Protein AF-A0A2X3M4X6-F1 (afdb_monomer)

Organism: Escherichia coli (NCBI:txid562)

Mean predicted aligned error: 7.8 Å

Nearest PDB structures (foldseek):
  5fyw-assembly1_U  TM=5.795E-01  e=5.853E+00  Saccharomyces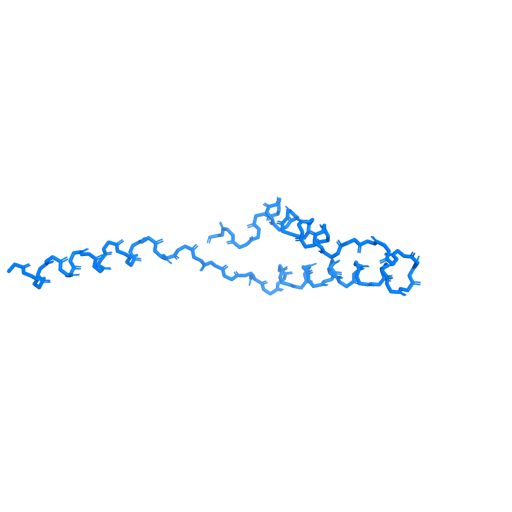 cerevisiae

pLDDT: mean 87.16, std 11.09, range [48.78, 97.19]

Secondary structure (DSSP, 8-state):
-HHHHHHHHHHHHHHHTT---PPPHHHHHHHHHHHHHHHHHHHTSS-TT--HHHHHHHHHHHHHHTTTT--

InterPro domains:
  IPR019114 Chaperone lipoprotein, PulS/OutS-like [NF037975] (1-68)
  IPR038432 PulS/OutS-like superfamily [G3DSA:1.20.58.1630] (23-71)

Radius of gyration: 19.79 Å; Cα contacts (8 Å, |Δi|>4): 28; chains: 1; bounding box: 45×31×46 Å

Structure (mmCIF, N/CA/C/O backbone):
data_AF-A0A2X3M4X6-F1
#
_entry.id   AF-A0A2X3M4X6-F1
#
loop_
_atom_site.group_PDB
_atom_site.id
_atom_site.type_symbol
_atom_site.label_atom_id
_atom_site.label_alt_id
_atom_site.label_comp_id
_atom_site.label_asym_id
_atom_site.label_entity_id
_atom_site.label_seq_id
_atom_site.pdbx_PDB_ins_code
_atom_site.Cartn_x
_atom_site.Cartn_y
_atom_site.Cartn_z
_atom_site.occupancy
_atom_site.B_iso_or_equiv
_atom_site.auth_seq_id
_atom_site.auth_comp_id
_atom_site.auth_asym_id
_atom_site.auth_atom_id
_atom_site.pdbx_PDB_model_num
ATOM 1 N N . MET A 1 1 ? -38.838 -18.198 27.999 1.00 58.34 1 MET A N 1
ATOM 2 C CA . MET A 1 1 ? -37.366 -18.398 27.976 1.00 58.34 1 MET A CA 1
ATOM 3 C C . MET A 1 1 ? -36.751 -18.199 26.586 1.00 58.34 1 MET A C 1
ATOM 5 O O . MET A 1 1 ? -35.805 -17.433 26.485 1.00 58.34 1 MET A O 1
ATOM 9 N N . LYS A 1 2 ? -37.296 -18.791 25.507 1.00 66.12 2 LYS A N 1
ATOM 10 C CA . LYS A 1 2 ? -36.778 -18.636 24.124 1.00 66.12 2 LYS A CA 1
ATOM 11 C C . LYS A 1 2 ? -36.609 -17.182 23.643 1.00 66.12 2 LYS A C 1
ATOM 13 O O . LYS A 1 2 ? -35.611 -16.869 23.008 1.00 66.12 2 LYS A O 1
ATOM 18 N N . THR A 1 3 ? -37.557 -16.299 23.952 1.00 70.62 3 THR A N 1
ATOM 19 C CA . THR A 1 3 ? -37.520 -14.877 23.566 1.00 70.62 3 THR A CA 1
ATOM 20 C C . THR A 1 3 ? -36.436 -14.096 24.301 1.00 70.62 3 THR A C 1
ATOM 22 O O . THR A 1 3 ? -35.677 -13.389 23.657 1.00 70.62 3 THR A O 1
ATOM 25 N N . PHE A 1 4 ? -36.294 -14.295 25.614 1.00 77.94 4 PHE A N 1
ATOM 26 C CA . PHE A 1 4 ? -35.265 -13.635 26.429 1.00 77.94 4 PHE A CA 1
ATOM 27 C C . PHE A 1 4 ? -33.844 -14.001 25.985 1.00 77.94 4 PHE A C 1
ATOM 29 O O . PHE A 1 4 ? -32.996 -13.128 25.835 1.00 77.94 4 PHE A O 1
ATOM 36 N N . PHE A 1 5 ? -33.611 -15.286 25.697 1.00 81.19 5 PHE A N 1
ATOM 37 C CA . PHE A 1 5 ? -32.334 -15.758 25.161 1.00 81.19 5 PHE A CA 1
ATOM 38 C C . PHE A 1 5 ? -32.004 -15.098 23.815 1.00 81.19 5 PHE A C 1
ATOM 40 O O . PHE A 1 5 ? -30.873 -14.678 23.591 1.00 81.19 5 PHE A O 1
ATOM 47 N N . ARG A 1 6 ? -33.005 -14.936 22.940 1.00 80.12 6 ARG A N 1
ATOM 48 C CA . ARG A 1 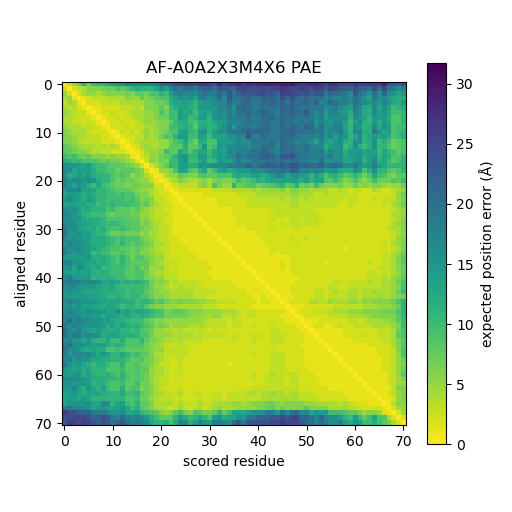6 ? -32.832 -14.267 21.644 1.00 80.12 6 ARG A CA 1
ATOM 49 C C . ARG A 1 6 ? -32.470 -12.793 21.804 1.00 80.12 6 ARG A C 1
ATOM 51 O O . ARG A 1 6 ? -31.602 -12.318 21.084 1.00 80.12 6 ARG A O 1
ATOM 58 N N . THR A 1 7 ? -33.103 -12.087 22.739 1.00 84.56 7 THR A N 1
ATOM 59 C CA . THR A 1 7 ? -32.829 -10.664 22.982 1.00 84.56 7 THR A CA 1
ATOM 60 C C . THR A 1 7 ? -31.423 -10.446 23.541 1.00 84.56 7 THR A C 1
ATOM 62 O O . THR A 1 7 ? -30.714 -9.562 23.072 1.00 84.56 7 THR A O 1
ATOM 65 N N . VAL A 1 8 ? -30.986 -11.290 24.483 1.00 86.88 8 VAL A N 1
ATOM 66 C CA . VAL A 1 8 ? -29.623 -11.236 25.040 1.00 86.88 8 VAL A CA 1
ATOM 67 C C . VAL A 1 8 ? -28.576 -11.575 23.974 1.00 86.88 8 VAL A C 1
ATOM 69 O O . VAL A 1 8 ? -27.573 -10.877 23.858 1.00 86.88 8 VAL A O 1
ATOM 72 N N . LEU A 1 9 ? -28.833 -12.591 23.143 1.00 85.94 9 LEU A N 1
ATOM 73 C CA . LEU A 1 9 ? -27.941 -12.974 22.047 1.00 85.94 9 LEU A CA 1
ATOM 74 C C . LEU A 1 9 ? -27.783 -11.845 21.015 1.00 85.94 9 LEU A C 1
ATOM 76 O O . LEU A 1 9 ? -26.664 -11.511 20.641 1.00 85.94 9 LEU A O 1
ATOM 80 N N . PHE A 1 10 ? -28.886 -11.220 20.592 1.00 84.38 10 PHE A N 1
ATOM 81 C CA . PHE A 1 10 ? -28.844 -10.093 19.653 1.00 84.38 10 P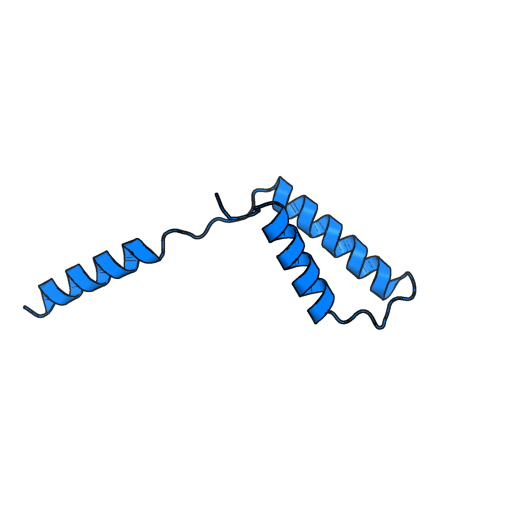HE A CA 1
ATOM 82 C C . PHE A 1 10 ? -28.148 -8.860 20.239 1.00 84.38 10 PHE A C 1
ATOM 84 O O . PHE A 1 10 ? -27.380 -8.210 19.532 1.00 84.38 10 PHE A O 1
ATOM 91 N N . GLY A 1 11 ? -28.373 -8.560 21.523 1.00 84.75 11 GLY A N 1
ATOM 92 C CA . GLY A 1 11 ? -27.679 -7.472 22.215 1.00 84.75 11 GLY A CA 1
ATOM 93 C C . GLY A 1 11 ? -26.166 -7.697 22.283 1.00 84.75 11 GLY A C 1
ATOM 94 O O . GLY A 1 11 ? -25.394 -6.787 21.996 1.00 84.75 11 GLY A O 1
ATOM 95 N N . SER A 1 12 ? -25.740 -8.931 22.576 1.00 81.12 12 SER A N 1
ATOM 96 C CA . SER A 1 12 ? -24.321 -9.299 22.588 1.00 81.12 12 SER A CA 1
ATOM 97 C C . SER A 1 12 ? -23.679 -9.229 21.203 1.00 81.12 12 SER A C 1
ATOM 99 O O . SER A 1 12 ? -22.522 -8.839 21.107 1.00 81.12 12 SER A O 1
ATOM 101 N N . LEU A 1 13 ? -24.393 -9.600 20.136 1.00 81.88 13 LEU A N 1
ATOM 102 C CA . LEU A 1 13 ? -23.872 -9.512 18.767 1.00 81.88 13 LEU A CA 1
ATOM 103 C C . LEU A 1 13 ? -23.698 -8.056 18.316 1.00 81.88 13 LEU A C 1
ATOM 105 O O . LEU A 1 13 ? -22.642 -7.702 17.799 1.00 81.88 13 LEU A O 1
ATOM 109 N N . MET A 1 14 ? -24.691 -7.199 18.571 1.00 78.62 14 MET A N 1
ATOM 110 C CA . MET A 1 14 ? -24.617 -5.771 18.234 1.00 78.62 14 MET A CA 1
ATOM 111 C C . MET A 1 14 ? -23.452 -5.057 18.934 1.00 78.62 14 MET A C 1
ATOM 113 O O . MET A 1 14 ? -22.827 -4.188 18.332 1.00 78.62 14 MET A O 1
ATOM 117 N N . ALA A 1 15 ? -23.113 -5.451 20.166 1.00 76.31 15 ALA A N 1
ATOM 118 C CA . ALA A 1 15 ? -21.992 -4.871 20.906 1.00 76.31 15 ALA A CA 1
ATOM 119 C C . ALA A 1 15 ? -20.611 -5.173 20.286 1.00 76.31 15 ALA A C 1
ATOM 121 O O . ALA A 1 15 ? -19.671 -4.414 20.498 1.00 76.31 15 ALA A O 1
ATOM 122 N N . VA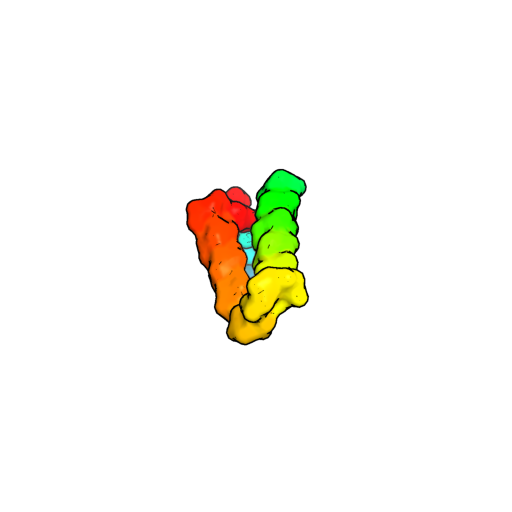L A 1 16 ? -20.472 -6.260 19.517 1.00 73.75 16 VAL A N 1
ATOM 123 C CA . VAL A 1 16 ? -19.188 -6.679 18.921 1.00 73.75 16 VAL A CA 1
ATOM 124 C C . VAL A 1 16 ? -19.008 -6.126 17.500 1.00 73.75 16 VAL A C 1
ATOM 126 O O . VAL A 1 16 ? -17.882 -5.959 17.038 1.00 73.75 16 VAL A O 1
ATOM 129 N N . CYS A 1 17 ? -20.098 -5.796 16.802 1.00 71.75 17 CYS A N 1
ATOM 130 C CA . CYS A 1 17 ? -20.065 -5.364 15.399 1.00 71.75 17 CYS A CA 1
ATOM 131 C C . CYS A 1 17 ? -19.809 -3.859 15.180 1.00 71.75 17 CYS A C 1
ATOM 133 O O . CYS A 1 17 ? -19.746 -3.432 14.032 1.00 71.75 17 CYS A O 1
ATOM 135 N N . ALA A 1 18 ? -19.676 -3.051 16.236 1.00 62.94 18 ALA A N 1
ATOM 136 C CA . ALA A 1 18 ? -19.677 -1.586 16.129 1.00 62.94 18 ALA A CA 1
ATOM 137 C C . ALA A 1 18 ? -18.366 -0.951 15.616 1.00 62.94 18 ALA A C 1
ATOM 139 O O . ALA A 1 18 ? -18.351 0.235 15.310 1.00 62.94 18 ALA A O 1
ATOM 140 N N . ASN A 1 19 ? -17.273 -1.709 15.503 1.00 66.56 19 ASN A N 1
ATOM 141 C CA . ASN A 1 19 ? -15.938 -1.146 15.264 1.00 66.56 19 ASN A CA 1
ATOM 142 C C . ASN A 1 19 ? -15.513 -1.237 13.791 1.00 66.56 19 ASN A C 1
ATOM 144 O O . ASN A 1 19 ? -14.496 -1.853 13.473 1.00 66.56 19 ASN A O 1
ATOM 148 N N . SER A 1 20 ? -16.304 -0.672 12.879 1.00 69.69 20 SER A N 1
ATOM 149 C CA . SER A 1 20 ? -15.887 -0.503 11.484 1.00 69.69 20 SER A CA 1
ATOM 150 C C . SER A 1 20 ? -16.026 0.956 11.091 1.00 69.69 20 SER A C 1
ATOM 152 O O . SER A 1 20 ? -17.131 1.495 11.066 1.00 69.69 20 SER A O 1
ATOM 154 N N . TYR A 1 21 ? -14.892 1.567 10.770 1.00 77.31 21 TYR A N 1
ATOM 155 C CA . TYR A 1 21 ? -14.816 2.953 10.346 1.00 77.31 21 TYR A CA 1
ATOM 156 C C . TYR A 1 21 ? -14.379 3.012 8.892 1.00 77.31 21 TYR A C 1
ATOM 158 O O . TYR A 1 21 ? -13.520 2.248 8.442 1.00 77.31 21 TYR A O 1
ATOM 166 N N . ALA A 1 22 ? -15.032 3.890 8.140 1.00 84.69 22 ALA A N 1
ATOM 167 C CA . ALA A 1 22 ? -14.596 4.222 6.799 1.00 84.69 22 ALA A CA 1
ATOM 168 C C . ALA A 1 22 ? -13.362 5.127 6.881 1.00 84.69 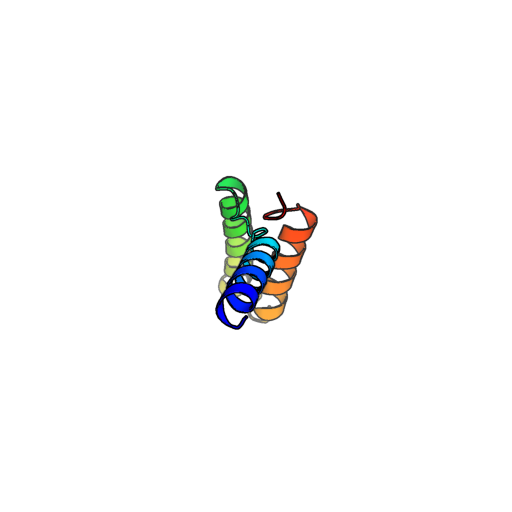22 ALA A C 1
ATOM 170 O O . ALA A 1 22 ? -13.175 5.845 7.863 1.00 84.69 22 ALA A O 1
ATOM 171 N N . LEU A 1 23 ? -12.549 5.093 5.828 1.00 87.38 23 LEU A N 1
ATOM 172 C CA . LEU A 1 23 ? -11.492 6.076 5.643 1.00 87.38 23 LEU A CA 1
ATOM 173 C C . LEU A 1 23 ? -12.106 7.473 5.534 1.00 87.38 23 LEU A C 1
ATOM 175 O O . LEU A 1 23 ? -13.174 7.648 4.938 1.00 87.38 23 LEU A O 1
ATOM 179 N N . SER A 1 24 ? -11.411 8.458 6.088 1.00 91.88 24 SER A N 1
ATOM 180 C CA . SER A 1 24 ? -11.664 9.859 5.773 1.00 91.88 24 SER A CA 1
ATOM 181 C C . SER A 1 24 ? -11.356 10.132 4.299 1.00 91.88 24 SER A C 1
ATOM 183 O O . SER A 1 24 ? -10.648 9.371 3.637 1.00 91.88 24 SER A O 1
ATOM 185 N N . GLU A 1 25 ? -11.898 11.226 3.771 1.00 92.06 25 GLU A N 1
ATOM 186 C CA . GLU A 1 25 ? -11.700 11.616 2.372 1.00 92.06 25 GLU A CA 1
ATOM 187 C C . GLU A 1 25 ? -10.213 11.751 2.017 1.00 92.06 25 GLU A C 1
ATOM 189 O O . GLU A 1 25 ? -9.780 11.183 1.019 1.00 92.06 25 GLU A O 1
ATOM 194 N N . SER A 1 26 ? -9.418 12.386 2.885 1.00 93.06 26 SER A N 1
ATOM 195 C CA . SER A 1 26 ? -7.973 12.542 2.684 1.00 93.06 26 SER A CA 1
ATOM 196 C C . SER A 1 26 ? -7.222 11.211 2.706 1.00 93.06 26 SER A C 1
ATOM 198 O O . SER A 1 26 ? -6.356 10.977 1.873 1.00 93.06 26 SER A O 1
ATOM 200 N N . GLU A 1 27 ? -7.573 10.299 3.618 1.00 93.25 27 GLU A N 1
ATOM 201 C CA . GLU A 1 27 ? -6.942 8.971 3.665 1.00 93.25 27 GLU A CA 1
ATOM 202 C C . GLU A 1 27 ? -7.303 8.142 2.427 1.00 93.25 27 GLU A C 1
ATOM 204 O O . GLU A 1 27 ? -6.483 7.383 1.911 1.00 93.25 27 GLU A O 1
ATOM 209 N N . ALA A 1 28 ? -8.540 8.270 1.941 1.00 92.75 28 ALA A N 1
ATOM 210 C CA . ALA A 1 28 ? -8.981 7.610 0.722 1.00 92.75 28 ALA A CA 1
ATOM 211 C C . ALA A 1 28 ? -8.278 8.176 -0.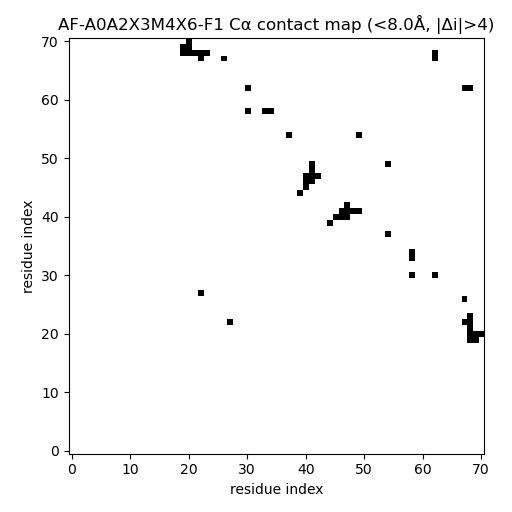523 1.00 92.75 28 ALA A C 1
ATOM 213 O O . ALA A 1 28 ? -7.929 7.400 -1.416 1.00 92.75 28 ALA A O 1
ATOM 214 N N . GLU A 1 29 ? -8.050 9.490 -0.570 1.00 95.00 29 GLU A N 1
ATOM 215 C CA . GLU A 1 29 ? -7.300 10.175 -1.628 1.00 95.00 29 GLU A CA 1
ATOM 216 C C . GLU A 1 29 ? -5.837 9.720 -1.655 1.00 95.00 29 GLU A C 1
ATOM 218 O O . GLU A 1 29 ? -5.387 9.190 -2.672 1.00 95.00 29 G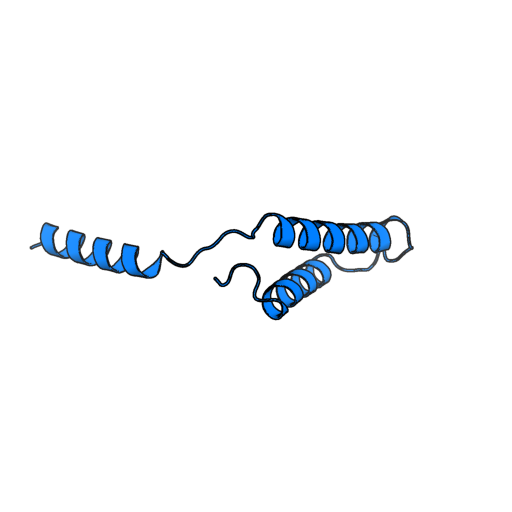LU A O 1
ATOM 223 N N . ASP A 1 30 ? -5.133 9.769 -0.520 1.00 94.62 30 ASP A N 1
ATOM 224 C CA . ASP A 1 30 ? -3.739 9.316 -0.429 1.00 94.62 30 ASP A CA 1
ATOM 225 C C . ASP A 1 30 ? -3.596 7.833 -0.830 1.00 94.62 30 ASP A C 1
ATOM 227 O O . ASP A 1 30 ? -2.632 7.410 -1.482 1.00 94.62 30 ASP A O 1
ATOM 231 N N . MET A 1 31 ? -4.586 7.011 -0.466 1.00 93.62 31 MET A N 1
ATOM 232 C CA . MET A 1 31 ? -4.632 5.601 -0.838 1.00 93.62 31 MET A CA 1
ATOM 233 C C . MET A 1 31 ? -4.843 5.396 -2.346 1.00 93.62 31 MET A C 1
ATOM 235 O O . MET A 1 31 ? -4.269 4.474 -2.946 1.00 93.62 31 MET A O 1
ATOM 239 N N . ALA A 1 32 ? -5.675 6.234 -2.967 1.00 95.25 32 ALA A N 1
ATOM 240 C CA . ALA A 1 32 ? -5.921 6.218 -4.402 1.00 95.25 32 ALA A CA 1
ATOM 241 C C . ALA A 1 32 ? -4.672 6.652 -5.179 1.00 95.25 32 ALA A C 1
ATOM 243 O O . ALA A 1 32 ? -4.279 5.956 -6.119 1.00 95.25 32 ALA A O 1
ATOM 244 N N . ASP A 1 33 ? -3.996 7.710 -4.734 1.00 96.44 33 ASP A N 1
ATOM 245 C CA . ASP A 1 33 ? -2.760 8.213 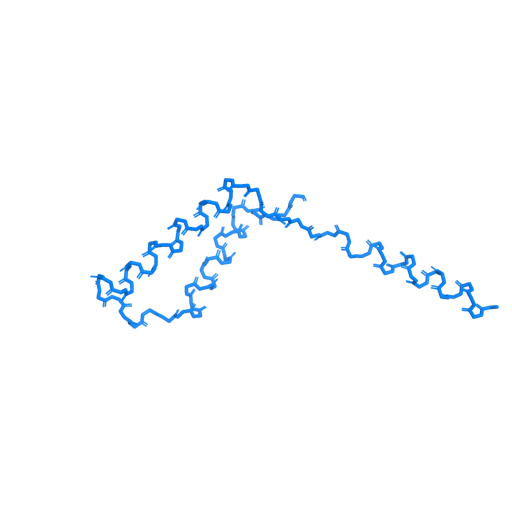-5.334 1.00 96.44 33 ASP A CA 1
ATOM 246 C C . ASP A 1 33 ? -1.644 7.169 -5.289 1.00 96.44 33 ASP A C 1
ATOM 248 O O . ASP A 1 33 ? -1.013 6.860 -6.307 1.00 96.44 33 ASP A O 1
ATOM 252 N N . LEU A 1 34 ? -1.452 6.524 -4.135 1.00 95.25 34 LEU A N 1
ATOM 253 C CA . LEU A 1 34 ? -0.477 5.444 -4.005 1.00 95.25 34 LEU A CA 1
ATOM 254 C C . LEU A 1 34 ? -0.808 4.267 -4.936 1.00 95.25 34 LEU A C 1
ATOM 256 O O . LEU A 1 34 ? 0.079 3.668 -5.551 1.00 95.25 34 LEU A O 1
ATOM 260 N N . THR A 1 35 ? -2.093 3.942 -5.082 1.00 95.38 35 THR A N 1
ATOM 261 C CA . THR A 1 35 ? -2.546 2.899 -6.010 1.00 95.38 35 THR A CA 1
ATOM 262 C C . THR A 1 35 ? -2.275 3.287 -7.466 1.00 95.38 35 THR A C 1
ATOM 264 O O . THR A 1 35 ? -1.813 2.444 -8.241 1.00 95.38 35 THR A O 1
ATOM 267 N N . ALA A 1 36 ? -2.499 4.549 -7.839 1.00 96.62 36 ALA A N 1
ATOM 268 C CA . ALA A 1 36 ? -2.240 5.062 -9.181 1.00 96.62 36 ALA A CA 1
ATOM 269 C C . ALA A 1 36 ? -0.758 4.936 -9.563 1.00 96.62 36 ALA A C 1
ATOM 271 O O . ALA A 1 36 ? -0.450 4.492 -10.671 1.00 96.62 36 ALA A O 1
ATOM 272 N N . VAL A 1 37 ? 0.159 5.207 -8.629 1.00 96.19 37 VAL A N 1
ATOM 273 C CA . VAL A 1 37 ? 1.603 5.001 -8.838 1.00 96.19 37 VAL A CA 1
ATOM 274 C C . VAL A 1 37 ? 1.914 3.540 -9.175 1.00 96.19 37 VAL A C 1
ATOM 276 O O . VAL A 1 37 ? 2.633 3.272 -10.137 1.00 96.19 37 VAL A O 1
ATOM 279 N N . PHE A 1 38 ? 1.354 2.571 -8.443 1.00 95.50 38 PHE A N 1
ATOM 280 C CA . PHE A 1 38 ? 1.588 1.150 -8.738 1.00 95.50 38 PHE A CA 1
ATOM 281 C C . PHE A 1 38 ? 1.018 0.717 -10.092 1.00 95.50 38 PHE A C 1
ATOM 283 O O . PHE A 1 38 ? 1.639 -0.090 -10.788 1.00 95.50 38 PHE A O 1
ATOM 290 N N . VAL A 1 39 ? -0.146 1.247 -10.471 1.00 94.75 39 VAL A N 1
ATOM 291 C CA . VAL A 1 39 ? -0.755 0.990 -11.783 1.00 94.75 39 VAL A CA 1
ATOM 292 C C . VAL A 1 39 ? 0.131 1.544 -12.898 1.00 94.75 39 VAL A C 1
ATOM 294 O O . VAL A 1 39 ? 0.435 0.813 -13.841 1.00 94.75 39 VAL A O 1
ATOM 297 N N . PHE A 1 40 ? 0.603 2.782 -12.757 1.00 96.88 40 PHE A N 1
ATOM 298 C CA . PHE A 1 40 ? 1.496 3.420 -13.721 1.00 96.88 40 PHE A CA 1
ATOM 299 C C . PHE A 1 40 ? 2.825 2.667 -13.854 1.00 96.88 40 PHE A C 1
ATOM 301 O O . PHE A 1 40 ? 3.254 2.334 -14.957 1.00 96.88 40 PHE A O 1
ATOM 308 N N . LEU A 1 41 ? 3.448 2.283 -12.734 1.00 96.38 41 LEU A N 1
ATOM 309 C CA . LEU A 1 41 ? 4.680 1.490 -12.760 1.00 96.38 41 LEU A CA 1
ATOM 310 C C . LEU A 1 41 ? 4.496 0.180 -13.538 1.00 96.38 41 LEU A C 1
ATOM 312 O O . LEU A 1 41 ? 5.350 -0.203 -14.344 1.00 96.38 41 LEU A O 1
ATOM 316 N N . LYS A 1 42 ? 3.374 -0.505 -13.305 1.00 95.44 42 LYS A N 1
ATOM 317 C CA . LYS A 1 42 ? 3.078 -1.793 -13.929 1.00 95.44 42 LYS A CA 1
ATOM 318 C C . LYS A 1 42 ? 2.800 -1.673 -15.428 1.00 95.44 42 LYS A C 1
ATOM 320 O O . LYS A 1 42 ? 3.285 -2.510 -16.191 1.00 95.44 42 LYS A O 1
ATOM 325 N N . ASN A 1 43 ? 2.022 -0.673 -15.830 1.00 95.19 43 ASN A N 1
ATOM 326 C CA . ASN A 1 43 ? 1.516 -0.558 -17.195 1.00 95.19 43 ASN A CA 1
ATOM 327 C C . ASN A 1 43 ? 2.451 0.240 -18.109 1.00 95.19 43 ASN A C 1
ATOM 329 O O . ASN A 1 43 ? 2.622 -0.136 -19.266 1.00 95.19 43 ASN A O 1
ATOM 333 N N . ASP A 1 44 ? 3.098 1.280 -17.583 1.00 97.19 44 ASP A N 1
ATOM 334 C CA . ASP A 1 44 ? 3.790 2.292 -18.385 1.00 97.19 44 ASP A CA 1
ATOM 335 C C . ASP A 1 44 ? 5.309 2.318 -18.147 1.00 97.19 44 ASP A C 1
ATOM 337 O O . ASP A 1 44 ? 6.065 2.728 -19.025 1.00 97.19 44 ASP A O 1
ATOM 341 N N . CYS A 1 45 ? 5.795 1.837 -16.994 1.00 97.00 45 CYS A N 1
ATOM 342 C CA . CYS A 1 45 ? 7.231 1.854 -16.657 1.00 97.00 45 CYS A CA 1
ATOM 343 C C . CYS A 1 45 ? 7.945 0.498 -16.789 1.00 97.00 45 CYS A C 1
ATOM 345 O O . CYS A 1 45 ? 9.101 0.373 -16.389 1.00 97.00 45 CYS A O 1
ATOM 347 N N . GLY A 1 46 ? 7.281 -0.530 -17.325 1.00 95.25 46 GLY A N 1
ATOM 348 C CA . GLY A 1 46 ? 7.899 -1.839 -17.581 1.00 95.25 46 GLY A CA 1
ATOM 349 C C . GLY A 1 46 ? 7.889 -2.819 -16.401 1.00 95.25 46 GLY A C 1
ATOM 350 O O . GLY A 1 46 ? 8.457 -3.905 -16.512 1.00 95.25 46 GLY A O 1
ATOM 351 N N . TYR A 1 47 ? 7.196 -2.519 -15.296 1.00 95.62 47 TYR A N 1
ATOM 352 C CA . TYR A 1 47 ? 7.074 -3.431 -14.149 1.00 95.62 47 TYR A CA 1
ATOM 353 C C . TYR A 1 47 ? 5.896 -4.411 -14.272 1.00 95.62 47 TYR A C 1
ATOM 355 O O . TYR A 1 47 ? 5.166 -4.677 -13.317 1.00 95.62 47 TYR A O 1
ATOM 363 N N . GLN A 1 48 ? 5.716 -4.999 -15.450 1.00 94.00 48 GLN A N 1
ATOM 364 C CA . GLN A 1 48 ? 4.573 -5.863 -15.779 1.00 94.00 48 GLN A CA 1
ATOM 365 C C . GLN A 1 48 ? 4.453 -7.078 -14.837 1.00 94.00 48 GLN A C 1
ATOM 367 O O . GLN A 1 48 ? 3.351 -7.531 -14.515 1.00 94.00 48 GLN A O 1
ATOM 372 N N . ASN A 1 49 ? 5.598 -7.562 -14.342 1.00 94.81 49 ASN A N 1
ATOM 373 C CA . ASN A 1 49 ? 5.707 -8.711 -13.445 1.00 94.81 49 ASN A CA 1
ATOM 374 C C . ASN A 1 49 ? 5.390 -8.397 -11.974 1.00 94.81 49 ASN A C 1
ATOM 376 O O . ASN A 1 49 ? 5.399 -9.321 -11.162 1.00 94.81 49 ASN A O 1
ATOM 380 N N . LEU A 1 50 ? 5.095 -7.141 -11.605 1.00 93.62 50 LEU A N 1
ATOM 381 C CA . LEU A 1 50 ? 4.621 -6.811 -10.258 1.00 93.62 50 LEU A CA 1
ATOM 382 C C . LEU A 1 50 ? 3.305 -7.558 -9.983 1.00 93.62 50 LEU A C 1
ATOM 384 O O . LEU A 1 50 ? 2.295 -7.299 -10.651 1.00 93.62 50 LEU A O 1
ATOM 388 N N . PRO A 1 51 ? 3.261 -8.482 -9.011 1.00 95.31 51 PRO A N 1
ATOM 389 C CA . PRO A 1 51 ? 2.066 -9.272 -8.769 1.00 95.31 51 PRO A CA 1
ATOM 390 C C . PRO A 1 51 ? 1.043 -8.456 -7.971 1.00 95.31 51 PRO A C 1
ATOM 392 O O . PRO A 1 51 ? 1.334 -7.947 -6.886 1.00 95.31 51 PRO A O 1
ATOM 395 N N . ASN A 1 52 ? -0.199 -8.396 -8.464 1.00 93.88 52 ASN A N 1
ATOM 396 C CA . ASN A 1 52 ? -1.279 -7.602 -7.857 1.00 93.88 52 ASN A CA 1
ATOM 397 C C . ASN A 1 52 ? -1.516 -7.959 -6.377 1.00 93.88 52 ASN A C 1
ATOM 399 O O . ASN A 1 52 ? -1.835 -7.093 -5.567 1.00 93.88 52 ASN A O 1
ATOM 403 N N . GLY A 1 53 ? -1.308 -9.225 -5.997 1.00 95.69 53 GLY A N 1
ATOM 404 C CA . GLY A 1 53 ? -1.425 -9.667 -4.606 1.00 95.69 53 GLY A CA 1
ATOM 405 C C . GLY A 1 53 ? -0.353 -9.098 -3.666 1.00 95.69 53 GLY A C 1
ATOM 406 O O . GLY A 1 53 ? -0.610 -8.951 -2.473 1.00 95.69 53 GLY A O 1
ATOM 407 N N . GLN A 1 54 ? 0.846 -8.769 -4.158 1.00 94.25 54 GLN A N 1
ATOM 408 C CA . GLN A 1 54 ? 1.856 -8.076 -3.347 1.00 94.25 54 GLN A CA 1
ATOM 409 C C . GLN A 1 54 ? 1.553 -6.582 -3.257 1.00 94.25 54 GLN A C 1
ATOM 411 O O . GLN A 1 54 ? 1.603 -6.052 -2.154 1.00 94.25 54 GLN A O 1
ATOM 416 N N . ILE A 1 55 ? 1.128 -5.947 -4.359 1.00 94.62 55 ILE A N 1
ATOM 417 C CA . ILE A 1 55 ? 0.679 -4.543 -4.359 1.00 94.62 55 ILE A CA 1
ATOM 418 C C . ILE A 1 55 ? -0.451 -4.353 -3.341 1.00 94.62 55 ILE A C 1
ATOM 420 O O . ILE A 1 55 ? -0.347 -3.515 -2.454 1.00 94.62 55 ILE A O 1
ATOM 424 N N . ARG A 1 56 ? -1.487 -5.205 -3.374 1.00 95.12 56 ARG A N 1
ATOM 425 C CA . ARG A 1 56 ? -2.607 -5.134 -2.420 1.00 95.12 56 ARG A CA 1
ATOM 426 C C . ARG A 1 56 ? -2.160 -5.287 -0.965 1.00 95.12 56 ARG A C 1
ATOM 428 O O . ARG A 1 56 ? -2.692 -4.611 -0.094 1.00 95.12 56 ARG A O 1
ATOM 435 N N . ARG A 1 57 ? -1.201 -6.176 -0.686 1.00 95.12 57 ARG A N 1
ATOM 436 C CA . ARG A 1 57 ? -0.667 -6.362 0.673 1.00 95.12 57 ARG A CA 1
ATOM 437 C C . ARG A 1 57 ? 0.172 -5.175 1.130 1.00 95.12 57 ARG A C 1
ATOM 439 O O . ARG A 1 57 ? 0.029 -4.775 2.276 1.00 95.12 57 ARG A O 1
ATOM 446 N N . ALA A 1 58 ? 0.996 -4.610 0.251 1.00 94.06 58 ALA A N 1
ATOM 447 C CA . ALA A 1 58 ? 1.777 -3.413 0.547 1.00 94.06 58 ALA A CA 1
ATOM 448 C C . ALA A 1 58 ? 0.865 -2.217 0.851 1.00 94.06 58 ALA A C 1
ATOM 450 O O . ALA A 1 58 ? 1.077 -1.519 1.833 1.00 94.06 58 ALA A O 1
ATOM 451 N N . LEU A 1 59 ? -0.198 -2.058 0.062 1.00 94.00 59 LEU A N 1
ATOM 452 C CA . LEU A 1 59 ? -1.256 -1.076 0.267 1.00 94.00 59 LEU A CA 1
ATOM 453 C C . LEU A 1 59 ? -1.937 -1.240 1.644 1.00 94.00 59 LEU A C 1
ATOM 455 O O . LEU A 1 59 ? -2.002 -0.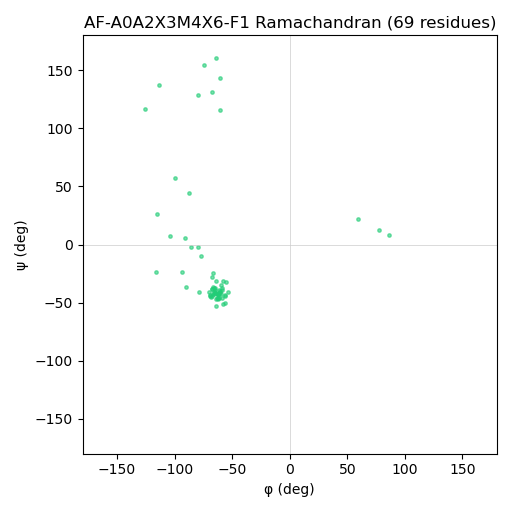288 2.416 1.00 94.00 59 LEU A O 1
ATOM 459 N N . VAL A 1 60 ? -2.376 -2.452 2.004 1.00 92.75 60 VAL A N 1
ATOM 460 C CA . VAL A 1 60 ? -2.963 -2.717 3.336 1.00 92.75 60 VAL A CA 1
ATOM 461 C C . VAL A 1 60 ? -1.961 -2.450 4.464 1.00 92.75 60 VAL A C 1
ATOM 463 O O . VAL A 1 60 ? -2.322 -1.846 5.469 1.00 92.75 60 VAL A O 1
ATOM 466 N N . PHE A 1 61 ? -0.708 -2.874 4.300 1.00 94.00 61 PHE A N 1
ATOM 467 C CA . PHE A 1 61 ? 0.352 -2.635 5.279 1.00 94.00 61 PHE A CA 1
ATOM 468 C C . PHE A 1 61 ? 0.613 -1.137 5.485 1.00 94.00 61 PHE A C 1
ATOM 470 O O . PHE A 1 61 ? 0.760 -0.686 6.616 1.00 94.00 61 PHE A O 1
ATOM 477 N N . PHE A 1 62 ? 0.625 -0.355 4.405 1.00 93.38 62 PHE A N 1
ATOM 478 C CA . PHE A 1 62 ? 0.798 1.091 4.469 1.00 93.38 62 PHE A CA 1
ATOM 479 C C . PHE A 1 62 ? -0.352 1.770 5.223 1.00 93.38 62 PHE A C 1
ATOM 481 O O . PHE A 1 62 ? -0.098 2.562 6.127 1.00 93.38 62 PHE A O 1
ATOM 488 N N . ALA A 1 63 ? -1.604 1.410 4.926 1.00 92.06 63 ALA A N 1
ATOM 489 C CA . ALA A 1 63 ? -2.762 1.931 5.654 1.00 92.06 63 ALA A CA 1
ATOM 490 C C . ALA A 1 63 ? -2.696 1.593 7.157 1.00 92.06 63 ALA A C 1
ATOM 492 O O . ALA A 1 63 ? -2.924 2.458 7.999 1.00 92.06 63 ALA A O 1
ATOM 493 N N . GLN A 1 64 ? -2.298 0.362 7.505 1.00 90.88 64 GLN A N 1
ATOM 494 C CA . GLN A 1 64 ? -2.104 -0.056 8.900 1.00 90.88 64 GLN A CA 1
ATOM 495 C C . GLN A 1 64 ? -1.008 0.748 9.609 1.00 90.88 64 GLN A C 1
ATOM 497 O O . GLN A 1 64 ? -1.194 1.153 10.755 1.00 90.88 64 GLN A O 1
ATOM 502 N N . GLN A 1 65 ? 0.114 1.003 8.932 1.00 93.12 65 GLN A N 1
ATOM 503 C CA . GLN A 1 65 ? 1.225 1.777 9.487 1.00 93.12 65 GLN A CA 1
ATOM 504 C C . GLN A 1 65 ? 0.833 3.233 9.775 1.00 93.12 65 GLN A C 1
ATOM 506 O O . GLN A 1 65 ? 1.335 3.821 10.730 1.00 93.12 65 GLN A O 1
ATOM 511 N N . ASN A 1 66 ? -0.081 3.793 8.980 1.00 90.31 66 ASN A N 1
ATOM 512 C CA . ASN A 1 66 ? -0.618 5.141 9.167 1.00 90.31 66 ASN A CA 1
ATOM 513 C C . ASN A 1 66 ? -1.890 5.179 10.037 1.00 90.31 66 ASN A C 1
ATOM 515 O O . ASN A 1 66 ? -2.482 6.239 10.200 1.00 90.31 66 ASN A O 1
ATOM 519 N N . GLN A 1 67 ? -2.297 4.042 10.618 1.00 87.94 67 GLN A N 1
ATOM 520 C CA . GLN A 1 67 ? -3.485 3.909 11.476 1.00 87.94 67 GLN A CA 1
ATOM 521 C C . GLN A 1 67 ? -4.814 4.286 10.795 1.00 87.94 67 GLN A C 1
ATOM 523 O O . GLN A 1 67 ? -5.808 4.563 11.468 1.00 87.94 67 GLN A O 1
ATOM 528 N N . TRP A 1 68 ? -4.856 4.242 9.465 1.00 87.44 68 TRP A N 1
ATOM 529 C CA . TRP A 1 68 ? -6.035 4.590 8.683 1.00 87.44 68 TRP A CA 1
ATOM 530 C C . TRP A 1 68 ? -7.169 3.581 8.899 1.00 87.44 68 TRP A C 1
ATOM 532 O O . TRP A 1 68 ? -6.964 2.365 8.821 1.00 87.44 68 TRP A O 1
ATOM 542 N N . GLY A 1 69 ? -8.378 4.081 9.172 1.00 70.19 69 GLY A N 1
ATOM 543 C CA . GLY A 1 69 ? -9.568 3.260 9.442 1.00 70.19 69 GLY A CA 1
ATOM 544 C C . GLY A 1 69 ? -9.638 2.647 10.848 1.00 70.19 69 GLY A C 1
ATOM 545 O O . GLY A 1 69 ? -10.464 1.765 11.085 1.00 70.19 69 GLY A O 1
ATOM 546 N N . SER A 1 70 ? -8.783 3.091 11.775 1.00 59.88 70 SER A N 1
ATOM 547 C CA . SER A 1 70 ? -8.682 2.552 13.137 1.00 59.88 70 SER A CA 1
ATOM 548 C C . SER A 1 70 ? -9.070 3.555 14.237 1.00 59.88 70 SER A C 1
ATOM 550 O O . SER A 1 70 ? -8.577 3.431 15.361 1.00 59.88 70 SER A O 1
ATOM 552 N N . GLN A 1 71 ? -9.918 4.538 13.917 1.00 48.78 71 GLN A N 1
ATOM 553 C CA . GLN A 1 71 ? -10.373 5.578 14.848 1.00 48.78 71 GLN A CA 1
ATOM 554 C C . GLN A 1 71 ? -11.614 5.167 15.629 1.00 48.78 71 GLN A C 1
ATOM 556 O O . GLN A 1 71 ? -12.556 4.707 14.967 1.00 48.78 71 GLN A O 1
#

Foldseek 3Di:
DVVVVVVVVVVVVVVVPPQWFDFDPVLVVVLVVLVVVVVCCCPPVVVVVPDVVVSVVVSVVVCVVVCTRRD

Sequence (71 aa):
MKTFFRTVLFGSLMAVCANSYALSESEAEDMADLTAVFVFLKNDCGYQNLPNGQIRRALVFFAQQNQWGSQ

Solvent-accessible surface area (backbone atoms only — not comparable to full-atom values): 4248 Å² total; per-residue (Å²): 110,75,64,60,55,50,53,54,52,52,54,56,50,57,73,69,68,70,88,74,49,75,63,52,72,68,60,48,48,55,52,48,52,57,49,49,53,54,51,45,38,30,75,75,68,75,40,64,82,65,53,67,74,56,53,55,49,52,52,52,50,52,37,56,75,69,51,61,47,71,120